Protein AF-A0A2K1XLH8-F1 (afdb_monomer_lite)

Organism: Populus trichocarpa (NCBI:txid3694)

Sequence (97 aa):
MKRARDVRNQLEGLWEMVEIELSSNPNGLDAIKNSRLLWVLPAWVIYHELVLATMEYMRQVTELKPDWMVEIAPHYYQMKDVEDPGSRKMPRGLGLA

Structure (mmCIF, N/CA/C/O backbone):
data_AF-A0A2K1XLH8-F1
#
_entry.id   AF-A0A2K1XLH8-F1
#
loop_
_atom_site.group_PDB
_atom_site.id
_atom_site.type_symbol
_atom_site.label_atom_id
_atom_site.label_alt_id
_atom_site.label_comp_id
_atom_site.label_asym_id
_atom_site.label_entity_id
_atom_site.label_seq_id
_atom_site.pdbx_PDB_ins_code
_atom_site.Cartn_x
_atom_site.Cartn_y
_atom_site.Cartn_z
_atom_site.occupancy
_atom_site.B_iso_or_equiv
_atom_site.auth_seq_id
_atom_site.auth_comp_id
_atom_site.auth_asym_id
_atom_site.auth_atom_id
_atom_site.pdbx_PDB_model_num
ATOM 1 N N . MET A 1 1 ? 18.838 -13.295 3.089 1.00 59.97 1 MET A N 1
ATOM 2 C CA . MET A 1 1 ? 17.944 -12.840 4.185 1.00 59.97 1 MET A CA 1
ATOM 3 C C . MET A 1 1 ? 18.647 -12.263 5.427 1.00 59.97 1 MET A C 1
ATOM 5 O O . MET A 1 1 ? 17.947 -11.759 6.291 1.00 59.97 1 MET A O 1
ATOM 9 N N . LYS A 1 2 ? 19.989 -12.306 5.575 1.00 79.88 2 LYS A N 1
ATOM 10 C CA . LYS A 1 2 ? 20.679 -11.766 6.775 1.00 79.88 2 LYS A CA 1
ATOM 11 C C . LYS A 1 2 ? 20.447 -10.254 6.957 1.00 79.88 2 LYS A C 1
ATOM 13 O O . LYS A 1 2 ? 19.893 -9.863 7.968 1.00 79.88 2 LYS A O 1
ATOM 18 N N . ARG A 1 3 ? 20.665 -9.465 5.897 1.00 87.31 3 ARG A N 1
ATOM 19 C CA . ARG A 1 3 ? 20.424 -8.011 5.879 1.00 87.31 3 ARG A CA 1
ATOM 20 C C . ARG A 1 3 ? 19.011 -7.600 6.316 1.00 87.31 3 ARG A C 1
ATOM 22 O O . ARG A 1 3 ? 18.869 -6.650 7.063 1.00 87.31 3 ARG A O 1
ATOM 29 N N . ALA A 1 4 ? 17.972 -8.317 5.880 1.00 84.69 4 ALA A N 1
ATOM 30 C CA . ALA A 1 4 ? 16.594 -8.016 6.278 1.00 84.69 4 ALA A CA 1
ATOM 31 C C . ALA A 1 4 ? 16.360 -8.240 7.783 1.00 84.69 4 ALA A C 1
ATOM 33 O O . ALA A 1 4 ? 15.649 -7.467 8.413 1.00 84.69 4 ALA A O 1
ATOM 34 N N . ARG A 1 5 ? 16.990 -9.271 8.368 1.00 85.81 5 ARG A N 1
ATOM 35 C CA . ARG A 1 5 ? 16.951 -9.513 9.818 1.00 85.81 5 ARG A CA 1
ATOM 36 C C . ARG A 1 5 ? 17.706 -8.433 10.586 1.00 85.81 5 ARG A C 1
ATOM 38 O O . ARG A 1 5 ? 17.184 -7.944 11.576 1.00 85.81 5 ARG A O 1
ATOM 45 N N . ASP A 1 6 ? 18.880 -8.040 10.097 1.00 91.94 6 ASP A N 1
ATOM 46 C CA . ASP A 1 6 ? 19.686 -6.989 10.726 1.00 91.94 6 ASP A CA 1
ATOM 47 C C . ASP A 1 6 ? 18.923 -5.649 10.735 1.00 91.94 6 ASP A C 1
ATOM 49 O O . ASP A 1 6 ? 18.849 -4.989 11.767 1.00 91.94 6 ASP A O 1
ATOM 53 N N . VAL A 1 7 ? 18.259 -5.303 9.623 1.00 89.31 7 VAL A N 1
ATOM 54 C CA . VAL A 1 7 ? 17.387 -4.118 9.524 1.00 89.31 7 VAL A CA 1
ATOM 55 C C . VAL A 1 7 ? 16.189 -4.210 10.472 1.00 89.31 7 VAL A C 1
ATOM 57 O O . VAL A 1 7 ? 15.884 -3.231 11.143 1.00 89.31 7 VAL A O 1
ATOM 60 N N . ARG A 1 8 ? 15.525 -5.372 10.568 1.00 89.56 8 ARG A N 1
ATOM 61 C CA . ARG A 1 8 ? 14.403 -5.573 11.501 1.00 89.56 8 ARG A CA 1
ATOM 62 C C . ARG A 1 8 ? 14.834 -5.318 12.946 1.00 89.56 8 ARG A C 1
ATOM 64 O O . ARG A 1 8 ? 14.192 -4.535 13.628 1.00 89.56 8 ARG A O 1
ATOM 71 N N . ASN A 1 9 ? 15.941 -5.926 13.372 1.00 90.19 9 ASN A N 1
ATOM 72 C CA . ASN A 1 9 ? 16.462 -5.769 14.731 1.00 90.19 9 ASN A CA 1
ATOM 73 C C . ASN A 1 9 ? 16.849 -4.307 15.026 1.00 90.19 9 ASN A C 1
ATOM 75 O O . ASN A 1 9 ? 16.651 -3.821 16.134 1.00 90.19 9 ASN A O 1
ATOM 79 N N . GLN A 1 10 ? 17.388 -3.591 14.033 1.00 89.25 10 GLN A N 1
ATOM 80 C CA . GLN A 1 10 ? 17.693 -2.168 14.179 1.00 89.25 10 GLN A CA 1
ATOM 81 C C . GLN A 1 10 ? 16.419 -1.324 14.334 1.00 89.25 10 GLN A C 1
ATOM 83 O O . GLN A 1 10 ? 16.391 -0.415 15.160 1.00 89.25 10 GLN A O 1
ATOM 88 N N . LEU A 1 11 ? 15.370 -1.620 13.561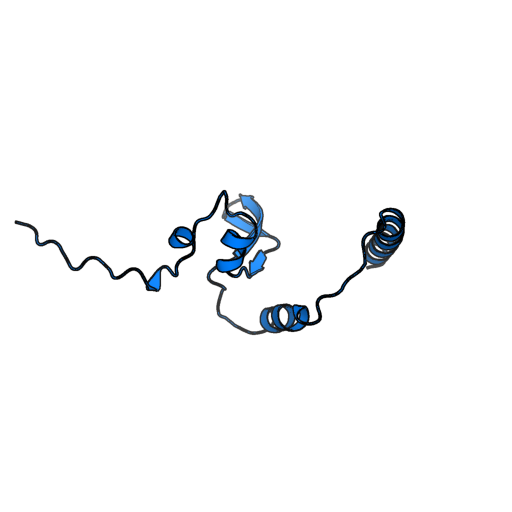 1.00 87.88 11 LEU A N 1
ATOM 89 C CA . LEU A 1 11 ? 14.078 -0.944 13.686 1.00 87.88 11 LEU A CA 1
ATOM 90 C C . LEU A 1 11 ? 13.415 -1.231 15.034 1.00 87.88 11 LEU A C 1
ATOM 92 O O . LEU A 1 11 ? 12.885 -0.303 15.626 1.00 87.88 11 LEU A O 1
ATOM 96 N N . GLU A 1 12 ? 13.492 -2.467 15.536 1.00 84.44 12 GLU A N 1
ATOM 97 C CA . GLU A 1 12 ? 12.995 -2.837 16.870 1.00 84.44 12 GLU A CA 1
ATOM 98 C C . GLU A 1 12 ? 13.642 -1.965 17.959 1.00 84.44 12 GLU A C 1
ATOM 100 O O . GLU A 1 12 ? 12.928 -1.347 18.745 1.00 84.44 12 GLU A O 1
ATOM 105 N N . GLY A 1 13 ? 14.971 -1.805 17.935 1.00 85.06 13 GLY A N 1
ATOM 106 C CA . GLY A 1 13 ? 15.668 -0.937 18.892 1.00 85.06 13 GLY A CA 1
ATOM 107 C C . GLY A 1 13 ? 15.291 0.547 18.777 1.00 85.06 13 GLY A C 1
ATOM 108 O O . GLY A 1 13 ? 15.169 1.231 19.787 1.00 85.06 13 GLY A O 1
ATOM 109 N N . LEU A 1 14 ? 15.063 1.060 17.562 1.00 87.06 14 LEU A N 1
ATOM 110 C CA . LEU A 1 14 ? 14.595 2.441 17.368 1.00 87.06 14 LEU A CA 1
ATOM 111 C C . LEU A 1 14 ? 13.150 2.636 17.845 1.00 87.06 14 LEU A C 1
ATOM 113 O O . LEU A 1 14 ? 12.817 3.690 18.373 1.00 87.06 14 LEU A O 1
ATOM 117 N N . TRP A 1 15 ? 12.294 1.636 17.657 1.00 82.50 15 TRP A N 1
ATOM 118 C CA . TRP A 1 15 ? 10.882 1.677 18.032 1.00 82.50 15 TRP A CA 1
ATOM 119 C C . TRP A 1 15 ? 10.701 1.712 19.556 1.00 82.50 15 TRP A C 1
ATOM 121 O O . TRP A 1 15 ? 9.871 2.473 20.052 1.00 82.50 15 TRP A O 1
ATOM 131 N N . GLU A 1 16 ? 11.538 0.973 20.295 1.00 80.50 16 GLU A N 1
ATOM 132 C CA . GLU A 1 16 ? 11.623 1.047 21.762 1.00 80.50 16 GLU A CA 1
ATOM 133 C C . GLU A 1 16 ? 12.044 2.443 22.245 1.00 80.50 16 GLU A C 1
ATOM 135 O O . GLU A 1 16 ? 11.479 2.964 23.202 1.00 80.50 16 GLU A O 1
ATOM 140 N N . MET A 1 17 ? 12.993 3.086 21.556 1.00 79.88 17 MET A N 1
ATOM 141 C CA . MET A 1 17 ? 13.456 4.435 21.910 1.00 79.88 17 MET A CA 1
ATOM 142 C C . MET A 1 17 ? 12.406 5.528 21.676 1.00 79.88 17 MET A C 1
ATOM 144 O O . MET A 1 17 ? 12.482 6.583 22.301 1.00 79.88 17 MET A O 1
ATOM 148 N N . VAL A 1 18 ? 11.464 5.307 20.755 1.00 84.19 18 VAL A N 1
ATOM 149 C CA . VAL A 1 18 ? 10.396 6.264 20.415 1.00 84.19 18 VAL A CA 1
ATOM 150 C C . VAL A 1 18 ? 9.106 5.967 21.204 1.00 84.19 18 VAL A C 1
ATOM 152 O O . VAL A 1 18 ? 8.101 6.639 21.003 1.00 84.19 18 VAL A O 1
ATOM 155 N N . GLU A 1 19 ? 9.128 4.990 22.122 1.00 82.62 19 GLU A N 1
ATOM 156 C CA . GLU A 1 19 ? 7.991 4.590 22.975 1.00 82.62 19 GLU A CA 1
ATOM 157 C C . GLU A 1 19 ? 6.703 4.263 22.192 1.00 82.62 19 GLU A C 1
ATOM 159 O O . GLU A 1 19 ? 5.590 4.384 22.704 1.00 82.62 19 GLU A O 1
ATOM 164 N N . ILE A 1 20 ? 6.828 3.824 20.935 1.00 79.06 20 ILE A N 1
ATOM 165 C CA . ILE A 1 20 ? 5.669 3.377 20.159 1.00 79.06 20 ILE A CA 1
ATOM 166 C C . ILE A 1 20 ? 5.368 1.936 20.573 1.00 79.06 20 ILE A C 1
ATOM 168 O O . ILE A 1 20 ? 6.233 1.065 20.523 1.00 79.06 20 ILE A O 1
ATOM 172 N N . GLU A 1 21 ? 4.131 1.636 20.955 1.00 79.38 21 GLU A N 1
ATOM 173 C CA . GLU A 1 21 ? 3.766 0.264 21.307 1.00 79.38 21 GLU A CA 1
ATOM 174 C C . GLU A 1 21 ? 3.805 -0.646 20.071 1.00 79.38 21 GLU A C 1
ATOM 176 O O . GLU A 1 21 ? 3.146 -0.395 19.056 1.00 79.38 21 GLU A O 1
ATOM 181 N N . LEU A 1 22 ? 4.579 -1.733 20.151 1.00 76.38 22 LEU A N 1
ATOM 182 C CA . LEU A 1 22 ? 4.557 -2.773 19.130 1.00 76.38 22 LEU A CA 1
ATOM 183 C C . LEU A 1 22 ? 3.265 -3.583 19.281 1.00 76.38 22 LEU A C 1
ATOM 185 O O . LEU A 1 22 ? 3.167 -4.478 20.120 1.00 76.38 22 LEU A O 1
ATOM 189 N N . SER A 1 23 ? 2.276 -3.288 18.443 1.00 81.44 23 SER A N 1
ATOM 190 C CA . SER A 1 23 ? 1.039 -4.062 18.360 1.00 81.44 23 SER A CA 1
ATOM 191 C C . SER A 1 23 ? 1.001 -4.886 17.075 1.00 81.44 23 SER A C 1
ATOM 193 O O . SER A 1 23 ? 1.459 -4.466 16.012 1.00 81.44 23 SER A O 1
ATOM 195 N N . SER A 1 24 ? 0.454 -6.098 17.171 1.00 78.19 24 SER A N 1
ATOM 196 C CA . SER A 1 24 ? 0.118 -6.911 16.001 1.00 78.19 24 SER A CA 1
ATOM 197 C C . SER A 1 24 ? -1.397 -6.977 15.868 1.00 78.19 24 SER A C 1
ATOM 199 O O . SER A 1 24 ? -2.101 -7.089 16.871 1.00 78.19 24 SER A O 1
ATOM 201 N N . ASN A 1 25 ? -1.908 -6.907 14.639 1.00 73.38 25 ASN A N 1
ATOM 202 C CA . ASN A 1 25 ? -3.332 -7.085 14.393 1.00 73.38 25 ASN A CA 1
ATOM 203 C C . ASN A 1 25 ? -3.634 -8.586 14.204 1.00 73.38 25 ASN A C 1
ATOM 205 O O . ASN A 1 25 ? -3.215 -9.150 13.186 1.00 73.38 25 ASN A O 1
ATOM 209 N N . PRO A 1 26 ? -4.377 -9.239 15.118 1.00 68.81 26 PRO A N 1
ATOM 210 C CA . PRO A 1 26 ? -4.707 -10.661 15.000 1.00 68.81 26 PRO A CA 1
ATOM 211 C C . PRO A 1 26 ? -5.568 -10.977 13.764 1.00 68.81 26 PRO A C 1
ATOM 213 O O . PRO A 1 26 ? -5.501 -12.091 13.247 1.00 68.81 26 PRO A O 1
ATOM 216 N N . ASN A 1 27 ? -6.298 -9.991 13.228 1.00 65.50 27 ASN A N 1
ATOM 217 C CA . ASN A 1 27 ? -7.125 -10.137 12.024 1.00 65.50 27 ASN A CA 1
ATOM 218 C C . ASN A 1 27 ? -6.327 -9.948 10.717 1.00 65.50 27 ASN A C 1
ATOM 220 O O . ASN A 1 27 ? -6.866 -10.128 9.626 1.00 65.50 27 ASN A O 1
ATOM 224 N N . GLY A 1 28 ? -5.035 -9.599 10.787 1.00 58.94 28 GLY A N 1
ATOM 225 C CA . GLY A 1 28 ? -4.195 -9.403 9.597 1.00 58.94 28 GLY A CA 1
ATOM 226 C C . GLY A 1 28 ? -3.941 -10.689 8.799 1.00 58.94 28 GLY A C 1
ATOM 227 O O . GLY A 1 28 ? -3.601 -10.638 7.617 1.00 58.94 28 GLY A O 1
ATOM 228 N N . LEU A 1 29 ? -4.136 -11.854 9.425 1.00 61.50 29 LEU A N 1
ATOM 229 C CA . LEU A 1 29 ? -3.887 -13.154 8.808 1.00 61.50 29 LEU A CA 1
ATOM 230 C C . LEU A 1 29 ? -4.871 -13.474 7.672 1.00 61.50 29 LEU A C 1
ATOM 232 O O . LEU A 1 29 ? -4.486 -14.146 6.714 1.00 61.50 29 LEU A O 1
ATOM 236 N N . ASP A 1 30 ? -6.109 -12.988 7.747 1.00 61.97 30 ASP A N 1
ATOM 237 C CA . ASP A 1 30 ? -7.140 -13.281 6.745 1.00 61.97 30 ASP A CA 1
ATOM 238 C C . ASP A 1 30 ? -6.839 -12.589 5.409 1.00 61.97 30 ASP A C 1
ATOM 240 O O . ASP A 1 30 ? -6.954 -13.203 4.348 1.00 61.97 30 ASP A O 1
ATOM 244 N N . ALA A 1 31 ? -6.326 -11.355 5.458 1.00 59.00 31 ALA A N 1
ATOM 245 C CA . ALA A 1 31 ? -5.859 -10.633 4.274 1.00 59.00 31 ALA A CA 1
ATOM 246 C C . ALA A 1 31 ? -4.656 -11.336 3.614 1.00 59.00 31 ALA A C 1
ATOM 248 O O . ALA A 1 31 ? -4.607 -11.504 2.395 1.00 59.00 31 ALA A O 1
ATOM 249 N N . ILE A 1 32 ? -3.703 -11.821 4.420 1.00 59.88 32 ILE A N 1
ATOM 250 C CA . ILE A 1 32 ? -2.513 -12.527 3.918 1.00 59.88 32 ILE A CA 1
ATOM 251 C C . ILE A 1 32 ? -2.896 -13.877 3.293 1.00 59.88 32 ILE A C 1
ATOM 253 O O . ILE A 1 32 ? -2.340 -14.260 2.262 1.00 59.88 32 ILE A O 1
ATOM 257 N N . LYS A 1 33 ? -3.857 -14.603 3.875 1.00 56.16 33 LYS A N 1
ATOM 258 C CA . LYS A 1 33 ? -4.317 -15.905 3.361 1.00 56.16 33 LYS A CA 1
ATOM 259 C C . LYS A 1 33 ? -5.028 -15.795 2.010 1.00 56.16 33 LYS A C 1
ATOM 261 O O . LYS A 1 33 ? -4.790 -16.641 1.148 1.00 56.16 33 LYS A O 1
ATOM 266 N N . ASN A 1 34 ? -5.829 -14.751 1.805 1.00 53.66 34 ASN A N 1
ATOM 267 C CA . ASN A 1 34 ? -6.563 -14.547 0.552 1.00 53.66 34 ASN A CA 1
ATOM 268 C C . ASN A 1 34 ? -5.651 -14.147 -0.622 1.00 53.66 34 ASN A C 1
ATOM 270 O O . ASN A 1 34 ? -5.970 -14.447 -1.767 1.00 53.66 34 ASN A O 1
ATOM 274 N N . SER A 1 35 ? -4.459 -13.595 -0.358 1.00 56.38 35 SER A N 1
ATOM 275 C CA . SER A 1 35 ? -3.485 -13.245 -1.410 1.00 56.38 35 SER A CA 1
ATOM 276 C C . SER A 1 35 ? -2.964 -14.439 -2.232 1.00 56.38 35 SER A C 1
ATOM 278 O O . SER A 1 35 ? -2.443 -14.256 -3.332 1.00 56.38 35 SER A O 1
ATOM 280 N N . ARG A 1 36 ? -3.072 -15.673 -1.710 1.00 49.81 36 ARG A N 1
ATOM 281 C CA . ARG A 1 36 ? -2.489 -16.884 -2.321 1.00 49.81 36 ARG A CA 1
ATOM 282 C C . ARG A 1 36 ? -3.490 -17.699 -3.145 1.00 49.81 36 ARG A C 1
ATOM 284 O O . ARG A 1 36 ? -3.081 -18.615 -3.858 1.00 49.81 36 ARG A O 1
ATOM 291 N N . LEU A 1 37 ? -4.781 -17.396 -3.056 1.00 53.84 37 LEU A N 1
ATOM 292 C CA . LEU A 1 37 ? -5.840 -18.144 -3.722 1.00 53.84 37 LEU A CA 1
ATOM 293 C C . LEU A 1 37 ? -6.826 -17.148 -4.324 1.00 53.84 37 LEU A C 1
ATOM 295 O O . LEU A 1 37 ? -7.647 -16.634 -3.587 1.00 53.84 37 LEU A O 1
ATOM 299 N N . LEU A 1 38 ? -6.746 -16.890 -5.632 1.00 51.34 38 LEU A N 1
ATOM 300 C CA . LEU A 1 38 ? -7.879 -16.819 -6.570 1.00 51.34 38 LEU A CA 1
ATOM 301 C C . LEU A 1 38 ? -7.544 -15.953 -7.788 1.00 51.34 38 LEU A C 1
ATOM 303 O O . LEU A 1 38 ? -6.975 -14.875 -7.708 1.00 51.34 38 LEU A O 1
ATOM 307 N N . TRP A 1 39 ? -7.974 -16.455 -8.939 1.00 56.69 39 TRP A N 1
ATOM 308 C CA . TRP A 1 39 ? -7.883 -15.874 -10.277 1.00 56.69 39 TRP A CA 1
ATOM 309 C C . TRP A 1 39 ? -8.786 -14.643 -10.476 1.00 56.69 39 TRP A C 1
ATOM 311 O O . TRP A 1 39 ? -9.128 -14.292 -11.603 1.00 56.69 39 TRP A O 1
ATOM 321 N N . VAL A 1 40 ? -9.203 -14.010 -9.379 1.00 64.56 40 VAL A N 1
ATOM 322 C CA . VAL A 1 40 ? -10.044 -12.819 -9.365 1.00 64.56 40 VAL A CA 1
ATOM 323 C C . VAL A 1 40 ? -9.141 -11.662 -8.982 1.00 64.56 40 VAL A C 1
ATOM 325 O O . VAL A 1 40 ? -8.670 -11.580 -7.851 1.00 64.56 40 VAL A O 1
ATOM 328 N N . LEU A 1 41 ? -8.860 -10.793 -9.949 1.00 70.19 41 LEU A N 1
ATOM 329 C CA . LEU A 1 41 ? -8.127 -9.568 -9.671 1.00 70.19 41 LEU A CA 1
ATOM 330 C C . LEU A 1 41 ? -9.002 -8.672 -8.781 1.00 70.19 41 LEU A C 1
ATOM 332 O O . LEU A 1 41 ? -10.175 -8.471 -9.110 1.00 70.19 41 LEU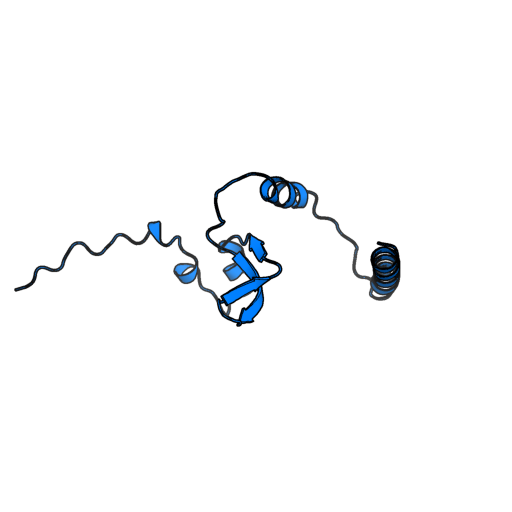 A O 1
ATOM 336 N N . PRO A 1 42 ? -8.468 -8.149 -7.666 1.00 76.75 42 PRO A N 1
ATOM 337 C CA . PRO A 1 42 ? -9.210 -7.223 -6.826 1.00 76.75 42 PRO A CA 1
ATOM 338 C C . PRO A 1 42 ? -9.575 -5.969 -7.625 1.00 76.75 42 PRO A C 1
ATOM 340 O O . PRO A 1 42 ? -8.767 -5.455 -8.399 1.00 76.75 42 PRO A O 1
ATOM 343 N N . ALA A 1 43 ? -10.798 -5.474 -7.430 1.00 80.31 43 ALA A N 1
ATOM 344 C CA . ALA A 1 43 ? -11.298 -4.293 -8.135 1.00 80.31 43 ALA A CA 1
ATOM 345 C C . ALA A 1 43 ? -10.547 -3.009 -7.741 1.00 80.31 43 ALA A C 1
ATOM 347 O O . ALA A 1 43 ? -10.403 -2.101 -8.555 1.00 80.31 43 ALA A O 1
ATOM 348 N N . TRP A 1 44 ? -10.052 -2.957 -6.502 1.00 83.56 44 TRP A N 1
ATOM 349 C CA . TRP A 1 44 ? -9.338 -1.820 -5.936 1.00 83.56 44 TRP A CA 1
ATOM 350 C C . TRP A 1 44 ? -7.970 -2.263 -5.432 1.00 83.56 44 TRP A C 1
ATOM 352 O O . TRP A 1 44 ? -7.838 -3.247 -4.698 1.00 83.56 44 TRP A O 1
ATOM 362 N N . VAL A 1 45 ? -6.940 -1.521 -5.831 1.00 87.31 45 VAL A N 1
ATOM 363 C CA . VAL A 1 45 ? -5.553 -1.794 -5.465 1.00 87.31 45 VAL A CA 1
ATOM 364 C C . VAL A 1 45 ? -4.809 -0.513 -5.135 1.00 87.31 45 VAL A C 1
ATOM 366 O O . VAL A 1 45 ? -5.069 0.538 -5.718 1.00 87.31 45 VAL A O 1
ATOM 369 N N . ILE A 1 46 ? -3.835 -0.629 -4.239 1.00 88.44 46 ILE A N 1
ATOM 370 C CA . ILE A 1 46 ? -2.808 0.386 -4.014 1.00 88.44 46 ILE A CA 1
ATOM 371 C C . ILE A 1 46 ? -1.463 -0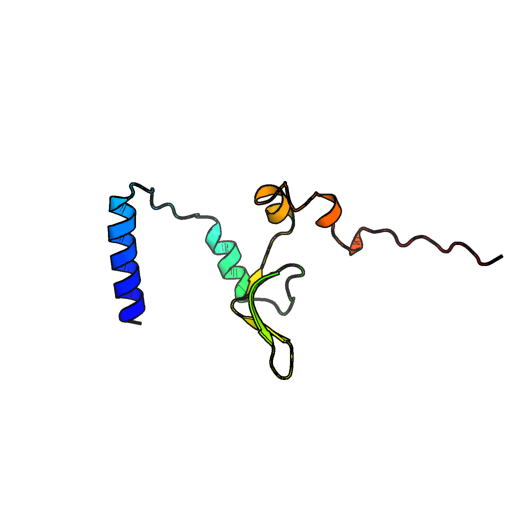.147 -4.513 1.00 88.44 46 ILE A C 1
ATOM 373 O O . ILE A 1 46 ? -1.143 -1.322 -4.325 1.00 88.44 46 ILE A O 1
ATOM 377 N N . TYR A 1 47 ? -0.682 0.708 -5.167 1.00 91.12 47 TYR A N 1
ATOM 378 C CA . TYR A 1 47 ? 0.652 0.390 -5.673 1.00 91.12 47 TYR A CA 1
ATOM 379 C C . TYR A 1 47 ? 1.682 1.359 -5.092 1.00 91.12 47 TYR A C 1
ATOM 381 O O . TYR A 1 47 ? 1.369 2.518 -4.825 1.00 91.12 47 TYR A O 1
ATOM 389 N N . HIS A 1 48 ? 2.917 0.890 -4.902 1.00 91.44 48 HIS A N 1
ATOM 390 C CA . HIS A 1 48 ? 4.003 1.756 -4.437 1.00 91.44 48 HIS A CA 1
ATOM 391 C C . HIS A 1 48 ? 4.631 2.529 -5.599 1.00 91.44 48 HIS A C 1
ATOM 393 O O . HIS A 1 48 ? 4.916 3.720 -5.483 1.00 91.44 48 HIS A O 1
ATOM 399 N N . GLU A 1 49 ? 4.878 1.849 -6.713 1.00 90.44 49 GLU A N 1
ATOM 400 C CA . GLU A 1 49 ? 5.605 2.417 -7.841 1.00 90.44 49 GLU A CA 1
ATOM 401 C C . GLU A 1 49 ? 4.870 2.092 -9.137 1.00 90.44 49 GLU A C 1
ATOM 403 O O . GLU A 1 49 ? 4.491 0.942 -9.384 1.00 90.44 49 GLU A O 1
ATOM 408 N N . LEU A 1 50 ? 4.681 3.120 -9.962 1.00 91.94 50 LEU A N 1
ATOM 409 C CA . LEU A 1 50 ? 4.267 2.972 -11.347 1.00 91.94 50 LEU A CA 1
ATOM 410 C C . LEU A 1 50 ? 5.512 3.082 -12.216 1.00 91.94 50 LEU A C 1
ATOM 412 O O . LEU A 1 50 ? 6.185 4.113 -12.211 1.00 91.94 50 LEU A O 1
ATOM 416 N N . VAL A 1 51 ? 5.816 2.025 -12.960 1.00 92.88 51 VAL A N 1
ATOM 417 C CA . VAL A 1 51 ? 6.968 2.018 -13.853 1.00 92.88 51 VAL A CA 1
ATOM 418 C C . VAL A 1 51 ? 6.476 2.125 -15.284 1.00 92.88 51 VAL A C 1
ATOM 420 O O . VAL A 1 51 ? 5.762 1.256 -15.787 1.00 92.88 51 VAL A O 1
ATOM 423 N N . LEU A 1 52 ? 6.892 3.206 -15.935 1.00 91.12 52 LEU A N 1
ATOM 424 C CA . LEU A 1 52 ? 6.652 3.441 -17.346 1.00 91.12 52 LEU A CA 1
ATOM 425 C C . LEU A 1 52 ? 7.854 2.929 -18.146 1.00 91.12 52 LEU A C 1
ATOM 427 O O . LEU A 1 52 ? 8.960 3.457 -18.033 1.00 91.12 52 LEU A O 1
ATOM 431 N N . ALA A 1 53 ? 7.636 1.894 -18.952 1.00 86.12 53 ALA A N 1
ATOM 432 C CA . ALA A 1 53 ? 8.592 1.452 -19.963 1.00 86.12 53 ALA A CA 1
ATOM 433 C C . ALA A 1 53 ? 7.866 1.342 -21.312 1.00 86.12 53 ALA A C 1
ATOM 435 O O . ALA A 1 53 ? 7.248 2.301 -21.758 1.00 86.12 53 ALA A O 1
ATOM 436 N N . THR A 1 54 ? 7.895 0.179 -21.961 1.00 91.19 54 THR A N 1
ATOM 437 C CA . THR A 1 54 ? 7.106 -0.083 -23.178 1.00 91.19 54 THR A CA 1
ATOM 438 C C . THR A 1 54 ? 5.616 -0.268 -22.879 1.00 91.19 54 THR A C 1
ATOM 440 O O . THR A 1 54 ? 4.770 0.00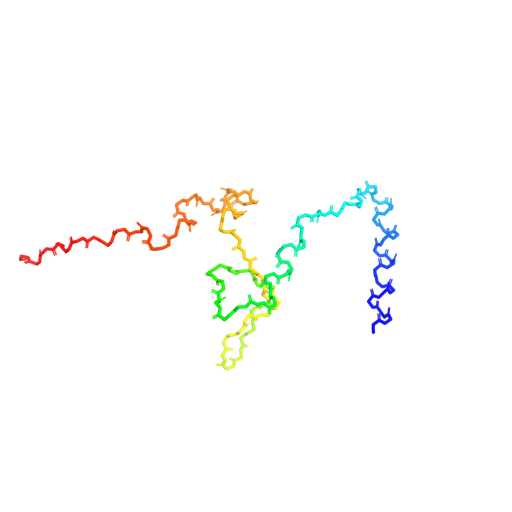7 -23.722 1.00 91.19 54 THR A O 1
ATOM 443 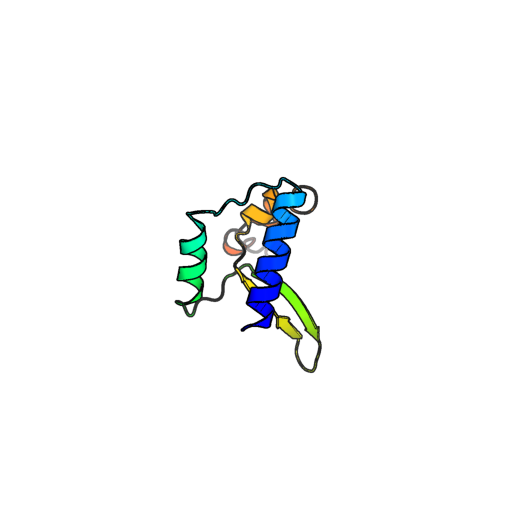N N . MET A 1 55 ? 5.301 -0.744 -21.676 1.00 82.88 55 MET A N 1
ATOM 444 C CA . MET A 1 55 ? 3.957 -0.783 -21.111 1.00 82.88 55 MET A CA 1
ATOM 445 C C . MET A 1 55 ? 4.031 -0.280 -19.674 1.00 82.88 55 MET A C 1
ATOM 447 O O . MET A 1 55 ? 5.088 -0.365 -19.040 1.00 82.88 55 MET A O 1
ATOM 451 N N . GLU A 1 56 ? 2.917 0.230 -19.171 1.00 89.81 56 GLU A N 1
ATOM 452 C CA . GLU A 1 56 ? 2.788 0.644 -17.780 1.00 89.81 56 GLU A CA 1
ATOM 453 C C . GLU A 1 56 ? 2.542 -0.578 -16.900 1.00 89.81 56 GLU A C 1
ATOM 455 O O . GLU A 1 56 ? 1.661 -1.395 -17.175 1.00 89.81 56 GLU A O 1
ATOM 460 N N . TYR A 1 57 ? 3.335 -0.718 -15.841 1.00 86.31 57 TYR A N 1
ATOM 461 C CA . TYR A 1 57 ? 3.130 -1.761 -14.844 1.00 86.31 57 TYR A CA 1
ATOM 462 C C . TYR A 1 57 ? 3.276 -1.212 -13.428 1.00 86.31 57 TYR A C 1
ATOM 464 O O . TYR A 1 57 ? 4.135 -0.382 -13.131 1.00 86.31 57 TYR A O 1
ATOM 472 N N . MET A 1 58 ? 2.421 -1.717 -12.542 1.00 90.44 58 MET A N 1
ATOM 473 C CA . MET A 1 58 ? 2.413 -1.390 -11.119 1.00 90.44 58 MET A CA 1
ATOM 474 C C . MET A 1 58 ? 3.294 -2.381 -10.345 1.00 90.44 58 MET A C 1
ATOM 476 O O . MET A 1 58 ? 3.215 -3.594 -10.564 1.00 90.44 58 MET A O 1
ATOM 480 N N . ARG A 1 59 ? 4.132 -1.885 -9.427 1.00 87.12 59 ARG A N 1
ATOM 481 C CA . ARG A 1 59 ? 4.975 -2.698 -8.531 1.00 87.12 59 ARG A CA 1
ATOM 482 C C . ARG A 1 59 ? 4.510 -2.580 -7.080 1.00 87.12 59 ARG A C 1
ATOM 484 O O . ARG A 1 59 ? 4.043 -1.530 -6.647 1.00 87.12 59 ARG A O 1
ATOM 491 N N . GLN A 1 60 ? 4.688 -3.677 -6.335 1.00 87.88 60 GLN A N 1
ATOM 492 C CA . GLN A 1 60 ? 4.282 -3.814 -4.927 1.00 87.88 60 GLN A CA 1
ATOM 493 C C . GLN A 1 60 ? 2.796 -3.467 -4.735 1.00 87.88 60 GLN A C 1
ATOM 495 O O . GLN A 1 60 ? 2.443 -2.514 -4.048 1.00 87.88 60 GLN A O 1
ATOM 500 N N . VAL A 1 61 ? 1.938 -4.239 -5.404 1.00 84.75 61 VAL A N 1
ATOM 501 C CA . VAL A 1 61 ? 0.484 -4.047 -5.417 1.00 84.75 61 VAL A CA 1
ATOM 502 C C . VAL A 1 61 ? -0.155 -4.773 -4.235 1.00 84.75 61 VAL A C 1
ATOM 504 O O . VAL A 1 61 ? 0.167 -5.934 -3.985 1.00 84.75 61 VAL A O 1
ATOM 507 N N . THR A 1 62 ? -1.061 -4.102 -3.527 1.00 85.38 62 THR A N 1
ATOM 508 C CA . THR A 1 62 ? -1.849 -4.675 -2.423 1.00 85.38 62 THR A CA 1
ATOM 509 C C . THR A 1 62 ? -3.335 -4.405 -2.651 1.00 85.38 62 THR A C 1
ATOM 511 O O . THR A 1 62 ? -3.699 -3.360 -3.189 1.00 85.38 62 THR A O 1
ATOM 514 N N . GLU A 1 63 ? -4.191 -5.351 -2.264 1.00 84.00 63 GLU A N 1
ATOM 515 C CA . GLU A 1 63 ? -5.647 -5.178 -2.284 1.00 84.00 63 GLU A CA 1
ATOM 516 C C . GLU A 1 63 ? -6.068 -4.051 -1.333 1.00 84.00 63 GLU A C 1
ATOM 518 O O . GLU A 1 63 ? -5.538 -3.927 -0.225 1.00 84.00 63 GLU A O 1
ATOM 523 N N . LEU A 1 64 ? -7.032 -3.242 -1.770 1.00 84.88 64 LEU A N 1
ATOM 524 C CA . LEU A 1 64 ? -7.566 -2.132 -0.994 1.00 84.88 64 LEU A CA 1
ATOM 525 C C . LEU A 1 64 ? -9.080 -2.275 -0.859 1.00 84.88 64 LEU A C 1
ATOM 527 O O . LEU A 1 64 ? -9.777 -2.471 -1.851 1.00 84.88 64 LEU A O 1
ATOM 531 N N . LYS A 1 65 ? -9.604 -2.128 0.362 1.00 84.31 65 LYS A N 1
ATOM 532 C CA . LYS A 1 65 ? -11.046 -1.956 0.546 1.00 84.31 65 LYS A CA 1
ATOM 533 C C . LYS A 1 65 ? -11.414 -0.492 0.296 1.00 8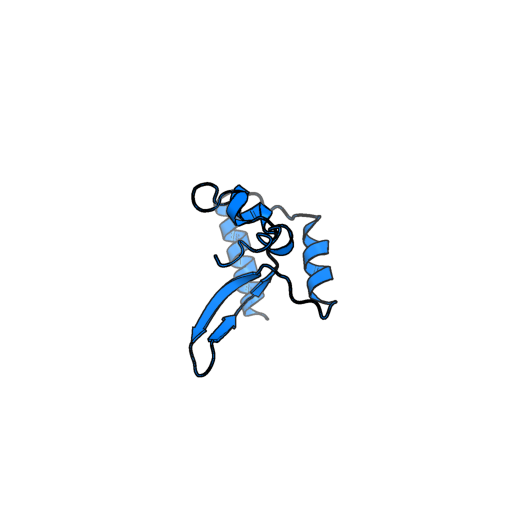4.31 65 LYS A C 1
ATOM 535 O O . LYS A 1 65 ? -10.777 0.379 0.888 1.00 84.31 65 LYS A O 1
ATOM 540 N N . PRO A 1 66 ? -12.430 -0.222 -0.533 1.00 84.12 66 PRO A N 1
ATOM 541 C CA . PRO A 1 66 ? -12.776 1.134 -0.948 1.00 84.12 66 PRO A CA 1
ATOM 542 C C . PRO A 1 66 ? -13.143 2.024 0.262 1.00 84.12 66 PRO A C 1
ATOM 544 O O . PRO A 1 66 ? -12.638 3.141 0.371 1.00 84.12 66 PRO A O 1
ATOM 547 N N . ASP A 1 67 ? -13.873 1.495 1.251 1.00 83.62 67 ASP A N 1
ATOM 548 C CA . ASP A 1 67 ? -14.275 2.223 2.471 1.00 83.62 67 ASP A CA 1
ATOM 549 C C . ASP A 1 67 ? -13.094 2.842 3.248 1.00 83.62 67 ASP A C 1
ATOM 551 O O . ASP A 1 67 ? -13.206 3.938 3.803 1.00 83.62 67 ASP A O 1
ATOM 555 N N . TRP A 1 68 ? -11.922 2.194 3.228 1.00 88.94 68 TRP A N 1
ATOM 556 C CA . TRP A 1 68 ? -10.729 2.668 3.940 1.00 88.94 68 TRP A CA 1
ATOM 557 C C . TRP A 1 68 ? -10.213 4.007 3.407 1.00 88.94 68 TRP A C 1
ATOM 559 O O . TRP A 1 68 ? -9.566 4.753 4.138 1.00 88.94 68 TRP A O 1
ATOM 569 N N . MET A 1 69 ? -10.497 4.346 2.148 1.00 87.88 69 MET A N 1
ATOM 570 C CA . MET A 1 69 ? -10.049 5.606 1.550 1.00 87.88 69 MET A CA 1
ATOM 571 C C . MET A 1 69 ? -10.747 6.812 2.181 1.00 87.88 69 MET A C 1
ATOM 573 O O . MET A 1 69 ? -10.105 7.835 2.425 1.00 87.88 69 MET A O 1
ATOM 577 N N . VAL A 1 70 ? -12.040 6.674 2.491 1.00 89.06 70 VAL A N 1
ATOM 578 C CA . VAL A 1 70 ? -12.824 7.727 3.153 1.00 89.06 70 VAL A CA 1
ATOM 579 C C . VAL A 1 70 ? -12.421 7.847 4.622 1.00 89.06 70 VAL A C 1
ATOM 581 O O . VAL A 1 70 ? -12.327 8.959 5.135 1.00 89.06 70 VAL A O 1
ATOM 584 N N . GLU A 1 71 ? -12.126 6.725 5.285 1.00 88.81 71 GLU A N 1
ATOM 585 C CA . GLU A 1 71 ? -11.647 6.715 6.674 1.00 88.81 71 GLU A CA 1
ATOM 586 C C . GLU A 1 71 ? -10.263 7.370 6.823 1.00 88.81 71 GLU A C 1
ATOM 588 O O . GLU A 1 71 ? -10.057 8.187 7.720 1.00 88.81 71 GLU A O 1
ATOM 593 N N . ILE A 1 72 ? -9.314 7.036 5.940 1.00 90.12 72 ILE A N 1
ATOM 594 C CA . ILE A 1 72 ? -7.916 7.493 6.031 1.00 90.12 72 ILE A CA 1
ATOM 595 C C . ILE A 1 72 ? -7.747 8.920 5.491 1.00 90.12 72 ILE A C 1
ATOM 597 O O . ILE A 1 72 ? -6.949 9.694 6.024 1.00 90.12 72 ILE A O 1
ATOM 601 N N . ALA A 1 73 ? -8.471 9.285 4.430 1.00 89.62 73 ALA A N 1
ATOM 602 C CA . ALA A 1 73 ? -8.320 10.573 3.753 1.00 89.62 73 ALA A CA 1
ATOM 603 C C . ALA A 1 73 ? -9.681 11.221 3.410 1.00 89.62 73 ALA A C 1
ATOM 605 O O . ALA A 1 73 ? -9.987 11.448 2.235 1.00 89.62 73 ALA A O 1
ATOM 606 N N . PRO A 1 74 ? -10.478 11.619 4.423 1.00 90.75 74 PRO A N 1
ATOM 607 C CA . PRO A 1 74 ? -11.825 12.176 4.227 1.00 90.75 74 PRO A CA 1
ATOM 608 C C . PRO A 1 74 ? -11.845 13.530 3.501 1.00 90.75 74 PRO A C 1
ATOM 610 O O . PRO A 1 74 ? -12.875 13.962 2.994 1.00 90.75 74 PRO A O 1
ATOM 613 N N . HIS A 1 75 ? -10.709 14.229 3.455 1.00 92.12 75 HIS A N 1
ATOM 614 C CA . HIS A 1 75 ? -10.559 15.489 2.724 1.00 92.12 75 HIS A CA 1
ATOM 615 C C . HIS A 1 75 ? -10.335 15.281 1.220 1.00 92.12 75 HIS A C 1
ATOM 617 O O . HIS A 1 75 ? -10.463 16.232 0.451 1.00 92.12 75 HIS A O 1
ATOM 623 N N . TYR A 1 76 ? -9.982 14.062 0.808 1.00 88.88 76 TYR A N 1
ATOM 624 C CA . TYR A 1 76 ? -9.680 13.725 -0.578 1.00 88.88 76 TYR A CA 1
ATOM 625 C C . TYR A 1 76 ? -10.773 12.851 -1.204 1.00 88.88 76 TYR A C 1
ATOM 627 O O . TYR A 1 76 ? -11.114 13.056 -2.365 1.00 88.88 76 TYR A O 1
ATOM 635 N N . TYR A 1 77 ? -11.356 11.923 -0.438 1.00 87.69 77 TYR A N 1
ATOM 636 C CA . TYR A 1 77 ? -12.378 10.991 -0.921 1.00 87.69 77 TYR A CA 1
ATOM 637 C C . TYR A 1 77 ? -13.716 11.188 -0.207 1.00 87.69 77 TYR A C 1
ATOM 639 O O . TYR A 1 77 ? -13.769 11.298 1.019 1.00 87.69 77 TYR A O 1
ATOM 647 N N . GLN A 1 78 ? -14.810 11.193 -0.970 1.00 87.25 78 GLN A N 1
ATOM 648 C CA . GLN A 1 78 ? -16.178 11.159 -0.448 1.00 87.25 78 GLN A CA 1
ATOM 649 C C . GLN A 1 78 ? -16.808 9.790 -0.730 1.00 87.25 78 GLN A C 1
ATOM 651 O O . GLN A 1 78 ? -16.423 9.108 -1.673 1.00 87.25 78 GLN A O 1
ATOM 656 N N . MET A 1 79 ? -17.837 9.409 0.035 1.00 83.88 79 MET A N 1
ATOM 657 C CA . MET A 1 79 ? -18.523 8.114 -0.141 1.00 83.88 79 MET A CA 1
ATOM 658 C C . MET A 1 79 ? -19.000 7.873 -1.582 1.00 83.88 79 MET A C 1
ATOM 660 O O . MET A 1 79 ? -18.869 6.775 -2.106 1.00 83.88 79 MET A O 1
ATOM 664 N N . LYS A 1 80 ? -19.456 8.928 -2.264 1.00 83.62 80 LYS A N 1
ATOM 665 C CA . LYS A 1 80 ? -19.888 8.880 -3.670 1.00 83.62 80 LYS A CA 1
ATOM 666 C C . LYS A 1 80 ? -18.782 8.455 -4.654 1.00 83.62 80 LYS A C 1
ATOM 668 O O . LYS A 1 80 ? -19.089 7.973 -5.737 1.00 83.62 80 LYS A O 1
ATOM 673 N N . ASP A 1 81 ? -17.513 8.682 -4.308 1.00 80.62 81 ASP A N 1
ATOM 674 C CA . ASP A 1 81 ? -16.357 8.401 -5.172 1.00 80.62 81 ASP A CA 1
ATOM 675 C C . ASP A 1 81 ? -15.910 6.933 -5.052 1.00 80.62 81 ASP A C 1
ATOM 677 O O . ASP A 1 81 ? -15.140 6.430 -5.868 1.00 80.62 81 ASP A O 1
ATOM 681 N N . VAL A 1 82 ? -16.410 6.263 -4.017 1.00 79.81 82 VAL A N 1
ATOM 682 C CA . VAL A 1 82 ? -15.989 4.953 -3.521 1.00 79.81 82 VAL A CA 1
ATOM 683 C C . VAL A 1 82 ? -17.109 3.910 -3.710 1.00 79.81 82 VAL A C 1
ATOM 685 O O . VAL A 1 82 ? -16.889 2.710 -3.556 1.00 79.81 82 VAL A O 1
ATOM 688 N N . GLU A 1 83 ? -18.304 4.354 -4.124 1.00 78.75 83 GLU A N 1
ATOM 689 C CA . GLU A 1 83 ? -19.436 3.501 -4.490 1.00 78.75 83 GLU A CA 1
ATOM 690 C C . GLU A 1 83 ? -19.118 2.583 -5.680 1.00 78.75 83 GLU A C 1
ATOM 692 O O . GLU A 1 83 ? -18.527 2.982 -6.688 1.00 78.75 83 GLU A O 1
ATOM 697 N N . ASP A 1 84 ? -19.576 1.334 -5.569 1.00 69.19 84 ASP A N 1
ATOM 698 C CA . ASP A 1 84 ? -19.333 0.280 -6.546 1.00 69.19 84 ASP A CA 1
ATOM 699 C C . ASP A 1 84 ? -19.838 0.707 -7.941 1.00 69.19 84 ASP A C 1
ATOM 701 O O . ASP A 1 84 ? -21.032 1.002 -8.094 1.00 69.19 84 ASP A O 1
ATOM 705 N N . PRO A 1 85 ? -18.991 0.751 -8.990 1.00 57.91 85 PRO A N 1
ATOM 706 C CA . PRO A 1 85 ? -19.406 1.183 -10.326 1.00 57.91 85 PRO A CA 1
ATOM 707 C C . PRO A 1 85 ? -20.575 0.364 -10.905 1.00 57.91 85 PRO A C 1
ATOM 709 O O . PRO A 1 85 ? -21.282 0.873 -11.775 1.00 57.91 85 PRO A O 1
ATOM 712 N N . GLY A 1 86 ? -20.834 -0.852 -10.404 1.00 58.50 86 GLY A N 1
ATOM 713 C CA . GLY A 1 86 ? -21.994 -1.676 -10.778 1.00 58.50 86 GLY A CA 1
ATOM 714 C C . GLY A 1 86 ? -23.351 -1.206 -10.220 1.00 58.50 86 GLY A C 1
ATOM 715 O O . GLY A 1 86 ? -24.397 -1.651 -10.693 1.00 58.50 86 GLY A O 1
ATOM 716 N N . SER A 1 87 ? -23.358 -0.296 -9.241 1.00 56.16 87 SER A N 1
ATOM 717 C CA . SER A 1 87 ? -24.568 0.239 -8.592 1.00 56.16 87 SER A CA 1
ATOM 718 C C . SER A 1 87 ? -25.156 1.470 -9.299 1.00 56.16 87 SER A C 1
ATOM 720 O O . SER A 1 87 ? -26.336 1.798 -9.116 1.00 56.16 87 SER A O 1
ATOM 722 N N . ARG A 1 88 ? -24.386 2.111 -10.192 1.00 55.81 88 ARG A N 1
ATOM 723 C CA . ARG A 1 88 ? -24.902 3.157 -11.083 1.00 55.81 88 ARG A CA 1
ATOM 724 C C . ARG A 1 88 ? -25.866 2.537 -12.095 1.00 55.81 88 ARG A C 1
ATOM 726 O O . ARG A 1 88 ? -25.465 2.035 -13.143 1.00 55.81 88 ARG A O 1
ATOM 733 N N . LYS A 1 89 ? -27.169 2.610 -11.798 1.00 47.94 89 LYS A N 1
ATOM 734 C CA . LYS A 1 89 ? -28.234 2.371 -12.785 1.00 47.94 89 LYS A CA 1
ATOM 735 C C . LYS A 1 89 ? -27.946 3.227 -14.018 1.00 47.94 89 LYS A C 1
ATOM 737 O O . LYS A 1 89 ? -28.001 4.453 -13.944 1.00 47.94 89 LYS A O 1
ATOM 742 N N . MET A 1 90 ? -27.651 2.574 -15.142 1.00 51.16 90 MET A N 1
ATOM 743 C CA . MET A 1 90 ? -27.473 3.252 -16.424 1.00 51.16 90 MET A CA 1
ATOM 744 C C . MET A 1 90 ? -28.711 4.121 -16.703 1.00 51.16 90 MET A C 1
ATOM 746 O O . MET A 1 90 ? -29.835 3.624 -16.537 1.00 51.16 90 MET A O 1
ATOM 750 N N . PRO A 1 91 ? -28.556 5.394 -17.110 1.00 50.22 91 PRO A N 1
ATOM 751 C CA . PRO A 1 91 ? -29.695 6.201 -17.508 1.00 50.22 91 PRO A CA 1
ATOM 752 C C . PRO A 1 91 ? -30.374 5.506 -18.691 1.00 50.22 91 PRO A C 1
ATOM 754 O O . PRO A 1 91 ? -29.778 5.325 -19.752 1.00 50.22 91 PRO A O 1
ATOM 757 N N . ARG A 1 92 ? -31.613 5.044 -18.488 1.00 51.22 92 ARG A N 1
ATOM 758 C CA . ARG A 1 92 ? -32.425 4.476 -19.567 1.00 51.22 92 ARG A CA 1
ATOM 759 C C . ARG A 1 92 ? -32.674 5.583 -20.589 1.00 51.22 92 ARG A C 1
ATOM 761 O O . ARG A 1 92 ? -33.072 6.677 -20.207 1.00 51.22 92 ARG A O 1
ATOM 768 N N . GLY A 1 93 ? -32.357 5.268 -21.845 1.00 46.53 93 GLY A N 1
ATOM 769 C CA . GLY A 1 93 ? -32.180 6.190 -22.964 1.00 46.53 93 GLY A CA 1
ATOM 770 C C . GLY A 1 93 ? -33.132 7.380 -22.990 1.00 46.53 93 GLY A C 1
ATOM 771 O O . GLY A 1 93 ? -34.351 7.221 -23.007 1.00 46.53 93 GLY A O 1
ATOM 772 N N . LEU A 1 94 ? -32.546 8.574 -23.065 1.00 43.34 94 LEU A N 1
ATOM 773 C CA . LEU A 1 94 ? -33.241 9.745 -23.567 1.00 43.34 94 LEU A CA 1
ATOM 774 C C . LEU A 1 94 ? -33.323 9.571 -25.089 1.00 43.34 94 LEU A C 1
ATOM 776 O O . LEU A 1 94 ? -32.300 9.583 -25.774 1.00 43.34 94 LEU A O 1
ATOM 780 N N . GLY A 1 95 ? -34.526 9.287 -25.588 1.00 42.62 95 GLY A N 1
ATOM 781 C CA . GLY A 1 95 ? -34.788 9.138 -27.015 1.00 42.62 95 GLY A CA 1
ATOM 782 C C . GLY A 1 95 ? -34.372 10.392 -27.777 1.00 42.62 95 GLY A C 1
ATOM 783 O O . GLY A 1 95 ? -34.673 11.506 -27.352 1.00 42.62 95 GLY A O 1
ATOM 784 N N . LEU A 1 96 ? -33.673 10.187 -28.895 1.00 45.44 96 LEU A N 1
ATOM 785 C CA . LEU A 1 96 ? -33.508 11.209 -29.920 1.00 45.44 96 LEU A CA 1
ATOM 786 C C . LEU A 1 96 ? -34.899 11.631 -30.413 1.00 45.44 96 LEU A C 1
ATOM 788 O O . LEU A 1 96 ? -35.686 10.774 -30.822 1.00 45.44 96 LEU A O 1
ATOM 792 N N . ALA A 1 97 ? -35.171 12.932 -30.359 1.00 43.78 97 ALA A N 1
ATOM 793 C CA . ALA A 1 97 ? -36.251 13.599 -31.075 1.00 43.78 97 ALA A CA 1
ATOM 794 C C . ALA A 1 97 ? -35.630 14.538 -32.112 1.00 43.78 97 ALA A C 1
ATOM 796 O O . ALA A 1 97 ? -34.582 15.142 -31.781 1.00 43.78 97 ALA A O 1
#

InterPro domains:
  IPR011709 DEAD-box helicase, OB fold [PF07717] (42-76)

Secondary structure (DSSP, 8-state):
-HHHHHHHHHHHHHHHHTT------TTHHHHHHHTTS-S---SSEE-SEEEESSSEEEES-EE--THHHHHH-TTT--HHHHS-GGGS---------

Foldseek 3Di:
DVVVVVVVVVVVVVCVVVVPDDDDDPVVVVQVVVVVDDPDDAPDKDADDWDDDVDIDGHPIGHDQLVVCCVVCVVVDDPVNSDDPVPPDDPDDPDDD

pLDDT: mean 76.12, std 15.05, range [42.62, 92.88]

Radius of gyration: 20.66 Å; chains: 1; bounding box: 57×34×54 Å